Protein AF-A0A9W9Y3T6-F1 (afdb_monomer_lite)

Secondary structure (DSSP, 8-state):
-B----HHHHHHHHHTT-B-SSSS--TT-TT---B----B--------HHHHHHTT---------------TT-SSTTS--HHHHHHHHHHH-

Structure (mmCIF, N/CA/C/O backbone):
data_AF-A0A9W9Y3T6-F1
#
_entry.id   AF-A0A9W9Y3T6-F1
#
loop_
_atom_site.group_PDB
_atom_site.id
_atom_site.type_symbol
_atom_site.label_atom_id
_atom_site.label_alt_id
_atom_site.label_comp_id
_atom_site.label_asym_id
_atom_site.label_entity_id
_atom_site.label_seq_id
_atom_site.pdbx_PDB_ins_code
_atom_site.Cartn_x
_atom_site.Cartn_y
_atom_site.Cartn_z
_atom_site.occupancy
_atom_site.B_iso_or_equiv
_atom_site.auth_seq_id
_atom_site.auth_comp_id
_atom_site.auth_asym_id
_atom_site.auth_atom_id
_atom_site.pdbx_PDB_model_num
ATOM 1 N N . MET A 1 1 ? 4.222 1.534 8.789 1.00 96.25 1 MET A N 1
ATOM 2 C CA . MET A 1 1 ? 5.339 2.501 8.878 1.00 96.25 1 MET A CA 1
ATOM 3 C C . MET A 1 1 ? 6.247 2.293 7.687 1.00 96.25 1 MET A C 1
ATOM 5 O O . MET A 1 1 ? 6.571 1.150 7.398 1.00 96.25 1 MET A O 1
ATOM 9 N N . ASN A 1 2 ? 6.649 3.369 7.018 1.00 97.94 2 ASN A N 1
ATOM 10 C CA . ASN A 1 2 ? 7.662 3.332 5.972 1.00 97.94 2 ASN A CA 1
ATOM 11 C C . ASN A 1 2 ? 8.679 4.454 6.202 1.00 97.94 2 ASN A C 1
ATOM 13 O O . ASN A 1 2 ? 8.287 5.620 6.290 1.00 97.94 2 ASN A O 1
ATOM 17 N N . VAL A 1 3 ? 9.961 4.089 6.307 1.00 98.12 3 VAL A N 1
ATOM 18 C CA . VAL A 1 3 ? 11.081 5.031 6.428 1.00 98.12 3 VAL A CA 1
ATOM 19 C C . VAL A 1 3 ? 12.185 4.626 5.455 1.00 98.12 3 VAL A C 1
ATOM 21 O O . VAL A 1 3 ? 12.672 3.498 5.473 1.00 98.12 3 VAL A O 1
ATOM 24 N N . LEU A 1 4 ? 12.560 5.547 4.578 1.00 97.75 4 LEU A N 1
ATOM 25 C CA . LEU A 1 4 ? 13.492 5.339 3.481 1.00 97.75 4 LEU A CA 1
ATOM 26 C C . LEU A 1 4 ? 14.917 5.681 3.926 1.00 97.75 4 LEU A C 1
ATOM 28 O O . LEU A 1 4 ? 15.336 6.829 3.833 1.00 97.75 4 LEU A O 1
ATOM 32 N N . THR A 1 5 ? 15.658 4.684 4.407 1.00 98.06 5 THR A N 1
ATOM 33 C CA . THR A 1 5 ? 17.019 4.875 4.949 1.00 98.06 5 THR A CA 1
ATOM 34 C C . THR A 1 5 ? 18.122 4.203 4.133 1.00 98.06 5 THR A C 1
ATOM 36 O O . THR A 1 5 ? 19.294 4.475 4.367 1.00 98.06 5 THR A O 1
ATOM 39 N N . ASN A 1 6 ? 17.769 3.341 3.171 1.00 97.75 6 ASN A N 1
ATOM 40 C CA . ASN A 1 6 ? 18.719 2.623 2.320 1.00 97.75 6 ASN A CA 1
ATOM 41 C C . ASN A 1 6 ? 18.523 2.988 0.836 1.00 97.75 6 ASN A C 1
ATOM 43 O O . ASN A 1 6 ? 17.420 2.866 0.285 1.00 97.75 6 ASN A O 1
ATOM 47 N N . THR A 1 7 ? 19.609 3.410 0.188 1.00 97.50 7 THR A N 1
ATOM 48 C CA . THR A 1 7 ? 19.678 3.765 -1.234 1.00 97.50 7 THR A CA 1
ATOM 49 C C . THR A 1 7 ? 19.557 2.565 -2.170 1.00 97.50 7 THR A C 1
ATOM 51 O O . THR A 1 7 ? 19.042 2.719 -3.276 1.00 97.50 7 THR A O 1
ATOM 54 N N . ASP A 1 8 ? 19.946 1.363 -1.746 1.00 98.44 8 ASP A N 1
ATOM 55 C CA . ASP A 1 8 ? 19.913 0.157 -2.584 1.00 98.44 8 ASP A CA 1
ATOM 56 C C . ASP A 1 8 ? 18.497 -0.171 -3.053 1.00 98.44 8 ASP A C 1
ATOM 58 O O . ASP A 1 8 ? 18.290 -0.603 -4.186 1.00 98.44 8 ASP A O 1
ATOM 62 N N . ILE A 1 9 ? 17.495 0.115 -2.218 1.00 97.88 9 ILE A N 1
ATOM 63 C CA . ILE A 1 9 ? 16.092 -0.094 -2.581 1.00 97.88 9 ILE A CA 1
ATOM 64 C C . ILE A 1 9 ? 15.672 0.891 -3.683 1.00 97.88 9 ILE A C 1
ATOM 66 O O . ILE A 1 9 ? 14.954 0.506 -4.602 1.00 97.88 9 ILE A O 1
ATOM 70 N N . PHE A 1 10 ? 16.146 2.143 -3.651 1.00 96.88 10 PHE A N 1
ATOM 71 C CA . PHE A 1 10 ? 15.919 3.081 -4.758 1.00 96.88 10 PHE A CA 1
ATOM 72 C C . PHE A 1 10 ? 16.604 2.607 -6.038 1.00 96.88 10 PHE A C 1
ATOM 74 O O . PHE A 1 10 ? 15.985 2.623 -7.101 1.00 96.88 10 PHE A O 1
ATOM 81 N N . ALA A 1 11 ? 17.854 2.152 -5.937 1.00 98.12 11 ALA A N 1
ATOM 82 C CA . ALA A 1 11 ? 18.603 1.650 -7.081 1.00 98.12 11 ALA A CA 1
ATOM 83 C C . ALA A 1 11 ? 17.924 0.420 -7.705 1.00 98.12 11 ALA A C 1
ATOM 85 O O . ALA A 1 11 ? 17.771 0.3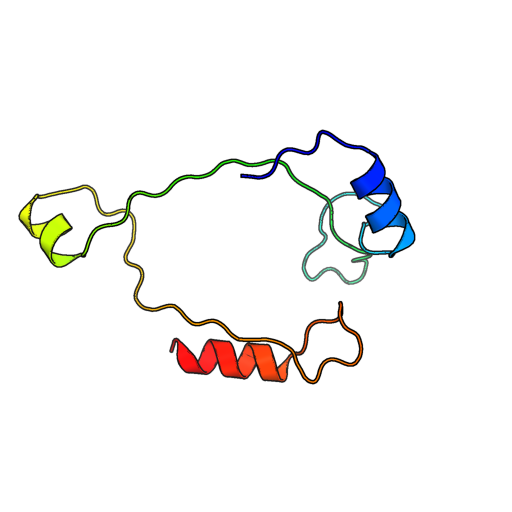57 -8.923 1.00 98.12 11 ALA A O 1
ATOM 86 N N . GLY A 1 12 ? 17.467 -0.531 -6.887 1.00 98.31 12 GLY A N 1
ATOM 87 C CA . GLY A 1 12 ? 16.744 -1.719 -7.339 1.00 98.31 12 GLY A CA 1
ATOM 88 C C . GLY A 1 12 ? 15.415 -1.381 -8.017 1.00 98.31 12 GLY A C 1
ATOM 89 O O . GLY A 1 12 ? 15.149 -1.858 -9.118 1.00 98.31 12 GLY A O 1
ATOM 90 N N . LEU A 1 13 ? 14.612 -0.502 -7.411 1.00 97.88 13 LEU A N 1
ATOM 91 C CA . LEU A 1 13 ? 13.331 -0.074 -7.983 1.00 97.88 13 LEU A CA 1
ATOM 92 C C . LEU A 1 13 ? 13.509 0.728 -9.283 1.00 97.88 13 LEU A C 1
ATOM 94 O O . LEU A 1 13 ? 12.733 0.555 -10.220 1.00 97.88 13 LEU A O 1
ATOM 98 N N . SER A 1 14 ? 14.552 1.559 -9.368 1.00 97.12 14 SER A N 1
ATOM 99 C CA . SER A 1 14 ? 14.913 2.274 -10.598 1.00 97.12 14 SER A CA 1
ATOM 100 C C . SER A 1 14 ? 15.353 1.308 -11.704 1.00 97.12 14 SER A C 1
ATOM 102 O O . SER A 1 14 ? 14.871 1.403 -12.831 1.00 97.12 14 SER A O 1
ATOM 104 N N . LYS A 1 15 ? 16.183 0.302 -11.384 1.00 98.00 15 LYS A N 1
ATOM 105 C CA . LYS A 1 15 ? 16.560 -0.763 -12.334 1.00 98.00 15 LYS A CA 1
ATOM 106 C C . LYS A 1 15 ? 15.339 -1.531 -12.844 1.00 98.00 15 LYS A C 1
ATOM 108 O O . LYS A 1 15 ? 15.261 -1.803 -14.036 1.00 98.00 15 LYS A O 1
ATOM 113 N N . GLY A 1 16 ? 14.372 -1.808 -11.969 1.00 97.25 16 GLY A N 1
ATOM 114 C CA . GLY A 1 16 ? 13.098 -2.439 -12.320 1.00 97.25 16 GLY A CA 1
ATOM 115 C C . GLY A 1 16 ? 12.084 -1.534 -13.034 1.00 97.25 16 GLY A C 1
ATOM 116 O O . GLY A 1 16 ? 10.977 -1.990 -13.285 1.00 97.25 16 GLY A O 1
ATOM 117 N N . GLN A 1 17 ? 12.432 -0.277 -13.346 1.00 97.06 17 GLN A N 1
ATOM 118 C CA . GLN A 1 17 ? 11.551 0.722 -13.975 1.00 97.06 17 GLN A CA 1
ATOM 119 C C . GLN A 1 17 ? 10.251 1.009 -13.193 1.00 97.06 17 GLN A C 1
ATOM 121 O O . GLN A 1 17 ? 9.240 1.387 -13.772 1.00 97.06 17 GLN A O 1
ATOM 126 N N . PHE A 1 18 ? 10.265 0.861 -11.864 1.00 98.00 18 PHE A N 1
ATOM 127 C CA . PHE A 1 18 ? 9.097 1.156 -11.024 1.00 98.00 18 PHE A CA 1
ATOM 128 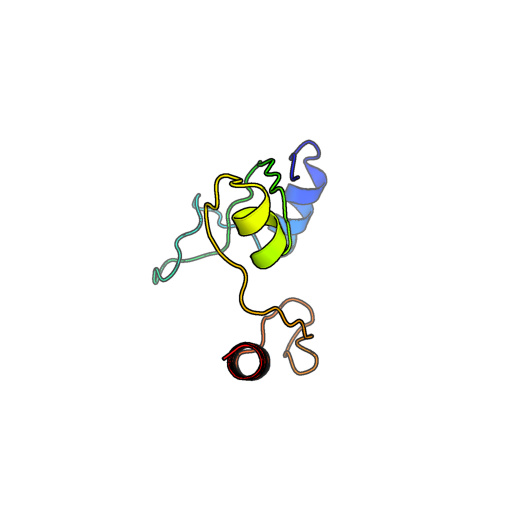C C . PHE A 1 18 ? 8.931 2.650 -10.713 1.00 98.00 18 PHE A C 1
ATOM 130 O O . PHE A 1 18 ? 7.827 3.112 -10.414 1.00 98.00 18 PHE A O 1
ATOM 137 N N . LEU A 1 19 ? 10.042 3.390 -10.703 1.00 98.12 19 LEU A N 1
ATOM 138 C CA . LEU A 1 19 ? 10.080 4.777 -10.252 1.00 98.12 19 LEU A CA 1
ATOM 139 C C . LEU A 1 19 ? 9.925 5.747 -11.420 1.00 98.12 19 LEU A C 1
ATOM 141 O O . LEU A 1 19 ? 10.596 5.599 -12.441 1.00 98.12 19 LEU A O 1
ATOM 145 N N . SER A 1 20 ? 9.109 6.781 -11.211 1.00 98.00 20 SER A N 1
ATOM 146 C CA . SER A 1 20 ? 9.065 7.936 -12.107 1.00 98.00 20 SER A CA 1
ATOM 147 C C . SER A 1 20 ? 10.429 8.632 -12.133 1.00 98.00 20 SER A C 1
ATOM 149 O O . SER A 1 20 ? 11.062 8.819 -11.089 1.00 98.00 20 SER A O 1
ATOM 151 N N . LYS A 1 21 ? 10.877 9.057 -13.320 1.00 95.88 21 LYS A N 1
ATOM 152 C CA . LYS A 1 21 ? 12.107 9.861 -13.478 1.00 95.88 21 LYS A CA 1
ATOM 153 C C . LYS A 1 21 ? 11.831 11.358 -13.364 1.00 95.88 21 LYS A C 1
ATOM 155 O O . LYS A 1 21 ? 12.766 12.146 -13.258 1.00 95.88 21 LYS A O 1
ATOM 160 N N . THR A 1 22 ? 10.556 11.737 -13.407 1.00 94.19 22 THR A N 1
ATOM 161 C CA . THR A 1 22 ? 10.091 13.125 -13.502 1.00 94.19 22 THR A CA 1
ATOM 162 C C . THR A 1 22 ? 9.515 13.662 -12.192 1.00 94.19 22 THR A C 1
ATOM 164 O O . THR A 1 22 ? 9.296 14.864 -12.079 1.00 94.19 22 THR A O 1
ATOM 167 N N . GLY A 1 23 ? 9.327 12.817 -11.172 1.00 86.38 23 GLY A N 1
ATOM 168 C CA . GLY A 1 23 ? 8.992 13.256 -9.819 1.00 86.38 23 GLY A CA 1
ATOM 169 C C . GLY A 1 23 ? 7.867 12.441 -9.194 1.00 86.38 23 GLY A C 1
ATOM 170 O O . GLY A 1 23 ? 7.980 11.227 -9.055 1.00 86.38 23 GLY A O 1
ATOM 171 N N . SER A 1 24 ? 6.814 13.125 -8.745 1.00 96.00 24 SER A N 1
ATOM 172 C CA . SER A 1 24 ? 5.691 12.553 -7.990 1.00 96.00 24 SER A CA 1
ATOM 173 C C . SER A 1 24 ? 4.837 11.560 -8.791 1.00 96.00 24 SER A C 1
ATOM 175 O O . SER A 1 24 ? 4.895 11.497 -10.017 1.00 96.00 24 SER A O 1
ATOM 177 N N . CYS A 1 25 ? 3.983 10.810 -8.085 1.00 98.31 25 CYS A N 1
ATOM 178 C CA . CYS A 1 25 ? 2.948 9.986 -8.709 1.00 98.31 25 CYS A CA 1
ATOM 179 C C . CYS A 1 25 ? 1.961 10.870 -9.488 1.00 98.31 25 CYS A C 1
ATOM 181 O O . CYS A 1 25 ? 1.287 11.709 -8.890 1.00 98.31 25 CYS A O 1
ATOM 183 N N . LYS A 1 26 ? 1.846 10.649 -10.801 1.00 98.12 26 LYS A N 1
ATOM 184 C CA . LYS A 1 26 ? 0.902 11.351 -11.683 1.00 98.12 26 LYS A CA 1
ATOM 185 C C . LYS A 1 26 ? -0.339 10.486 -11.933 1.00 98.12 26 LYS A C 1
ATOM 187 O O . LYS A 1 26 ? -0.547 9.968 -13.023 1.00 98.12 26 LYS A O 1
ATOM 192 N N . THR A 1 27 ? -1.112 10.219 -10.882 1.00 98.44 27 THR A N 1
ATOM 193 C CA . THR A 1 27 ? -2.251 9.288 -10.948 1.00 98.44 27 THR A CA 1
ATOM 194 C C . THR A 1 27 ? -3.268 9.734 -12.004 1.00 98.44 27 THR A C 1
ATOM 196 O O . THR A 1 27 ? -3.757 10.856 -11.937 1.00 98.44 27 THR A O 1
ATOM 199 N N . PHE A 1 28 ? -3.601 8.833 -12.935 1.00 98.00 28 PHE A N 1
ATOM 200 C CA . PHE A 1 28 ? -4.524 9.048 -14.065 1.00 98.00 28 PHE A CA 1
ATOM 201 C C . PHE A 1 28 ? -4.046 10.022 -15.154 1.00 98.00 28 PHE A C 1
ATOM 203 O O . PHE A 1 28 ? -4.806 10.320 -16.073 1.00 98.00 28 PHE A O 1
ATOM 210 N N . ASP A 1 29 ? -2.799 10.481 -15.086 1.00 98.25 29 ASP A N 1
ATOM 211 C CA . ASP A 1 29 ? -2.206 11.332 -16.114 1.00 98.25 29 ASP A CA 1
ATOM 212 C C . ASP A 1 29 ? -1.661 10.503 -17.292 1.00 98.25 29 ASP A C 1
ATOM 214 O O . ASP A 1 29 ? -1.124 9.410 -17.099 1.00 98.25 29 ASP A O 1
ATOM 218 N N . ASN A 1 30 ? -1.774 11.027 -18.516 1.00 97.94 30 ASN A N 1
ATOM 219 C CA . ASN A 1 30 ? -1.293 10.349 -19.726 1.00 97.94 30 ASN A CA 1
ATOM 220 C C . ASN A 1 30 ? 0.244 10.254 -19.792 1.00 97.94 30 ASN A C 1
ATOM 222 O O . ASN A 1 30 ? 0.780 9.367 -20.450 1.00 97.94 30 ASN A O 1
ATOM 226 N N . GLU A 1 31 ? 0.959 11.144 -19.104 1.00 97.38 31 GLU A N 1
ATOM 227 C CA . GLU A 1 31 ? 2.421 11.161 -19.008 1.00 97.38 31 GLU A CA 1
ATOM 228 C C . GLU A 1 31 ? 2.936 10.428 -17.750 1.00 97.38 31 GLU A C 1
ATOM 230 O O . GLU A 1 31 ? 4.096 10.584 -17.355 1.00 97.38 31 GLU A O 1
ATOM 235 N N . ALA A 1 32 ? 2.096 9.626 -17.080 1.00 98.19 32 ALA A N 1
ATOM 236 C CA . ALA A 1 32 ? 2.505 8.806 -15.941 1.00 98.19 32 ALA A CA 1
ATOM 237 C C . ALA A 1 32 ? 3.578 7.769 -16.330 1.00 98.19 32 ALA A C 1
ATOM 239 O O . ALA A 1 32 ? 3.377 6.920 -17.192 1.00 98.19 32 ALA A O 1
ATOM 240 N N . ASP A 1 33 ? 4.719 7.815 -15.639 1.00 97.75 33 ASP A N 1
ATOM 241 C CA . ASP A 1 33 ? 5.952 7.082 -15.968 1.00 97.75 33 ASP A CA 1
ATOM 242 C C . ASP A 1 33 ? 6.500 6.256 -14.785 1.00 97.75 33 ASP A C 1
ATOM 244 O O . ASP A 1 33 ? 7.657 5.842 -14.793 1.00 97.75 33 ASP A O 1
ATOM 248 N N . GLY A 1 34 ? 5.691 6.044 -13.741 1.00 98.12 34 GLY A N 1
ATOM 249 C CA . GLY A 1 34 ? 6.059 5.327 -12.517 1.00 98.12 34 GLY A CA 1
ATOM 250 C C . GLY A 1 34 ? 5.557 6.031 -11.254 1.00 98.12 34 GLY A C 1
ATOM 251 O O . GLY A 1 34 ? 4.831 7.024 -11.321 1.00 98.12 34 GLY A O 1
ATOM 252 N N . TYR A 1 35 ? 5.942 5.522 -10.082 1.00 98.38 35 TYR A N 1
ATOM 253 C CA . TYR A 1 35 ? 5.569 6.114 -8.790 1.00 98.38 35 TYR A CA 1
ATOM 254 C C . TYR A 1 35 ? 6.760 6.794 -8.091 1.00 98.38 35 TYR A C 1
ATOM 256 O O . TYR A 1 35 ? 7.919 6.560 -8.434 1.00 98.38 35 TYR A O 1
ATOM 264 N N . CYS A 1 36 ? 6.481 7.620 -7.078 1.00 98.12 36 CYS A N 1
ATOM 265 C CA . CYS A 1 36 ? 7.484 8.201 -6.182 1.00 98.12 36 CYS A CA 1
ATOM 266 C C . CYS A 1 36 ? 7.387 7.588 -4.781 1.00 98.12 36 CYS A C 1
ATOM 268 O O . CYS A 1 36 ? 6.293 7.422 -4.237 1.00 98.12 36 CYS A O 1
ATOM 270 N N . ARG A 1 37 ? 8.527 7.250 -4.170 1.00 97.31 37 ARG A N 1
ATOM 271 C CA . ARG A 1 37 ? 8.552 6.676 -2.816 1.00 97.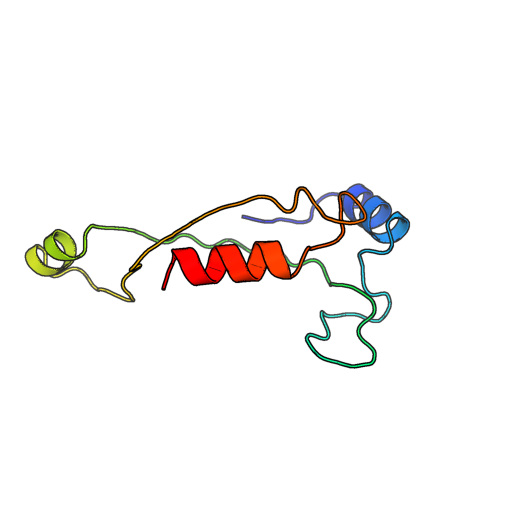31 37 ARG A CA 1
ATOM 272 C C . ARG A 1 37 ? 8.260 7.763 -1.774 1.00 97.31 37 ARG A C 1
ATOM 274 O O . ARG A 1 37 ? 8.816 8.852 -1.854 1.00 97.31 37 ARG A O 1
ATOM 281 N N . GLY A 1 38 ? 7.460 7.443 -0.758 1.00 96.25 38 GLY A N 1
ATOM 282 C CA . GLY A 1 38 ? 7.125 8.360 0.340 1.00 96.25 38 GLY A CA 1
ATOM 283 C C . GLY A 1 38 ? 7.406 7.768 1.721 1.00 96.25 38 GLY A C 1
ATOM 284 O O . GLY A 1 38 ? 7.360 6.552 1.900 1.00 96.25 38 GLY A O 1
ATOM 285 N N . ASN A 1 39 ? 7.682 8.627 2.702 1.00 98.00 39 ASN A N 1
ATOM 286 C CA . ASN A 1 39 ? 7.786 8.259 4.117 1.00 98.00 39 ASN A CA 1
ATOM 287 C C . ASN A 1 39 ? 6.445 8.471 4.824 1.00 98.00 39 ASN A C 1
ATOM 289 O O . ASN A 1 39 ? 5.709 9.392 4.480 1.00 98.00 39 ASN A O 1
ATOM 293 N N . GLY A 1 40 ? 6.146 7.661 5.839 1.00 98.12 40 GLY A N 1
ATOM 294 C CA . GLY A 1 40 ? 4.929 7.849 6.627 1.00 98.12 40 GLY A CA 1
ATOM 295 C C . GLY A 1 40 ? 4.745 6.842 7.758 1.00 98.12 40 GLY A C 1
ATOM 296 O O . GLY A 1 40 ? 5.116 5.667 7.656 1.00 98.12 40 GLY A O 1
ATOM 297 N N . VAL A 1 41 ? 4.129 7.303 8.844 1.00 98.62 41 VAL A N 1
ATOM 298 C CA . VAL A 1 41 ? 3.719 6.487 9.993 1.00 98.62 41 VAL A CA 1
ATOM 299 C C . VAL A 1 41 ? 2.288 6.867 10.348 1.00 98.62 41 VAL A C 1
ATOM 301 O O . VAL A 1 41 ? 1.985 8.047 10.483 1.00 98.62 41 VAL A O 1
ATOM 304 N N . VAL A 1 42 ? 1.414 5.869 10.468 1.00 98.25 42 VAL A N 1
ATOM 305 C CA . VAL A 1 42 ? 0.001 6.033 10.826 1.00 98.25 42 VAL A CA 1
ATOM 3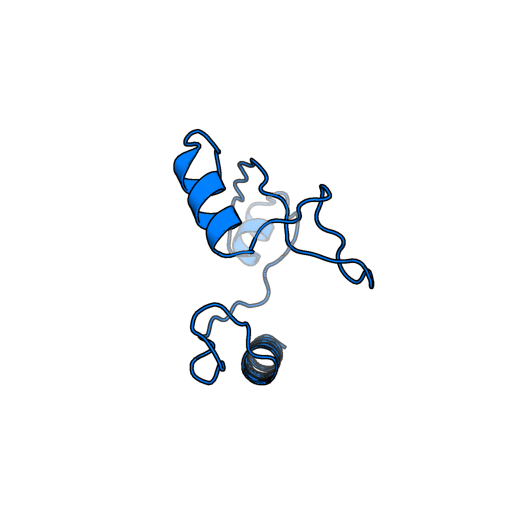06 C C . VAL A 1 42 ? -0.380 4.890 11.758 1.00 98.25 42 VAL A C 1
ATOM 308 O O . VAL A 1 42 ? 0.021 3.749 11.517 1.00 98.25 42 VAL A O 1
ATOM 311 N N . THR A 1 43 ? -1.169 5.203 12.782 1.00 98.44 43 THR A N 1
ATOM 312 C CA . THR A 1 43 ? -1.786 4.240 13.698 1.00 98.44 43 THR A CA 1
ATOM 313 C C . THR A 1 43 ? -3.266 4.575 13.811 1.00 98.44 43 THR A C 1
ATOM 315 O O . THR A 1 43 ? -3.630 5.748 13.876 1.00 98.44 43 THR A O 1
ATOM 318 N N . VAL A 1 44 ? -4.112 3.549 13.848 1.00 97.94 44 VAL A N 1
ATOM 319 C CA . VAL A 1 44 ? -5.544 3.675 14.135 1.00 97.94 44 VAL A CA 1
ATOM 320 C C . VAL A 1 44 ? -5.888 2.795 15.328 1.00 97.94 44 VAL A C 1
ATOM 322 O O . VAL A 1 44 ? -5.302 1.725 15.495 1.00 97.94 44 VAL A O 1
ATOM 325 N N . ILE A 1 45 ? -6.827 3.248 16.154 1.00 98.38 45 ILE A N 1
ATOM 326 C CA . ILE A 1 45 ? -7.391 2.455 17.245 1.00 98.38 45 ILE A CA 1
ATOM 327 C C . ILE A 1 45 ? -8.731 1.923 16.760 1.00 98.38 45 ILE A C 1
ATOM 329 O O . ILE A 1 45 ? -9.567 2.686 16.279 1.00 98.38 45 ILE A O 1
ATOM 333 N N . LEU A 1 46 ? -8.903 0.607 16.836 1.00 98.44 46 LEU A N 1
ATOM 334 C CA . LEU A 1 46 ? -10.112 -0.068 16.388 1.00 98.44 46 LEU A CA 1
ATOM 335 C C . LEU A 1 46 ? -10.842 -0.653 17.583 1.00 98.44 46 LEU A C 1
ATOM 337 O O . LEU A 1 46 ? -10.232 -1.214 18.492 1.00 98.44 46 LEU A O 1
ATOM 341 N N . LYS A 1 47 ? -12.163 -0.554 17.526 1.00 98.62 47 LYS A N 1
ATOM 342 C CA . LYS A 1 47 ? -13.086 -1.145 18.480 1.00 98.62 47 LYS A CA 1
ATOM 343 C C . LYS A 1 47 ? -14.323 -1.612 17.728 1.00 98.62 47 LYS A C 1
ATOM 345 O O . LYS A 1 47 ? -14.625 -1.076 16.657 1.00 98.62 47 LYS A O 1
ATOM 350 N N . ARG A 1 48 ? -15.032 -2.609 18.261 1.00 98.44 48 ARG A N 1
ATOM 351 C CA . ARG A 1 48 ? -16.358 -2.931 17.730 1.00 98.44 48 ARG A CA 1
ATOM 352 C C . ARG A 1 48 ? -17.269 -1.720 17.930 1.00 98.44 48 ARG A C 1
ATOM 354 O O . ARG A 1 48 ? -17.159 -1.022 18.938 1.00 98.44 48 ARG A O 1
ATOM 361 N N . VAL A 1 49 ? -18.116 -1.439 16.944 1.00 98.44 49 VAL A N 1
ATOM 362 C CA . VAL A 1 49 ? -18.894 -0.192 16.909 1.00 98.44 49 VAL A CA 1
ATOM 363 C C . VAL A 1 49 ? -19.863 -0.110 18.088 1.00 98.44 49 VAL A C 1
ATOM 365 O O . VAL A 1 49 ? -20.034 0.956 18.667 1.00 98.44 49 VAL A O 1
ATOM 368 N N . GLU A 1 50 ? -20.437 -1.240 18.492 1.00 98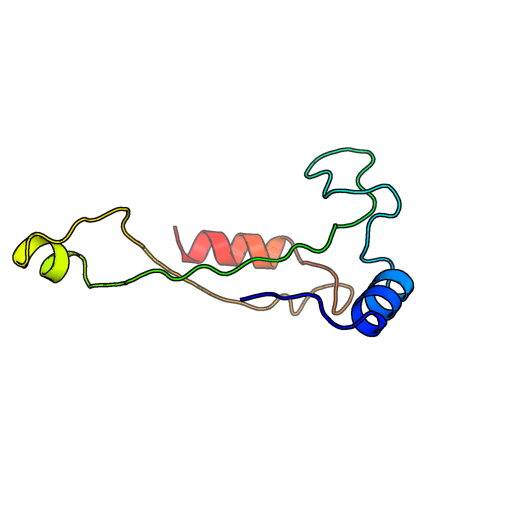.44 50 GLU A N 1
ATOM 369 C CA . GLU A 1 50 ? -21.318 -1.367 19.647 1.00 98.44 50 GLU A CA 1
ATOM 370 C C . GLU A 1 50 ? -20.620 -0.996 20.958 1.00 98.44 50 GLU A C 1
ATOM 372 O O . GLU A 1 50 ? -21.176 -0.222 21.735 1.00 98.44 50 GLU A O 1
ATOM 377 N N . ASP A 1 51 ? -19.383 -1.450 21.169 1.00 98.75 51 ASP A N 1
ATOM 378 C CA . ASP A 1 51 ? -18.633 -1.127 22.384 1.00 98.75 51 ASP A CA 1
ATOM 379 C C . ASP A 1 51 ? -18.165 0.335 22.373 1.00 98.75 51 ASP A C 1
ATOM 381 O O . ASP A 1 51 ? -18.098 0.978 23.418 1.00 98.75 51 ASP A O 1
ATOM 385 N N . ALA A 1 52 ? -17.822 0.874 21.197 1.00 98.62 52 ALA A N 1
ATOM 386 C CA . ALA A 1 52 ? -17.446 2.279 21.050 1.00 98.62 52 ALA A CA 1
ATOM 387 C C . ALA A 1 52 ? -18.626 3.205 21.372 1.00 98.62 52 ALA A C 1
ATOM 389 O O . ALA A 1 52 ? -18.460 4.200 22.068 1.00 98.62 52 ALA A O 1
ATOM 390 N N . MET A 1 53 ? -19.835 2.851 20.926 1.00 98.31 53 MET A N 1
ATOM 391 C CA . MET A 1 53 ? -21.054 3.582 21.280 1.00 98.31 53 MET A CA 1
ATOM 392 C C . MET A 1 53 ? -21.402 3.435 22.766 1.00 98.31 53 MET A C 1
ATOM 394 O O . MET A 1 53 ? -21.753 4.426 23.400 1.00 98.31 53 MET A O 1
ATOM 398 N N . ALA A 1 54 ? -21.295 2.224 23.328 1.00 98.69 54 ALA A N 1
ATOM 399 C CA . ALA A 1 54 ? -21.615 1.961 24.733 1.00 98.69 54 ALA A CA 1
ATOM 400 C C . ALA A 1 54 ? -20.697 2.722 25.701 1.00 98.69 54 ALA A C 1
ATOM 402 O O . ALA A 1 54 ? -21.153 3.197 26.740 1.00 98.69 54 ALA A O 1
ATOM 403 N N . GLU A 1 55 ? -19.421 2.865 25.348 1.00 98.62 55 GLU A N 1
ATOM 404 C CA . GLU A 1 55 ? -18.431 3.603 26.141 1.00 98.62 55 GLU A CA 1
ATOM 405 C C . GLU A 1 55 ? -18.316 5.083 25.739 1.00 98.62 55 GLU A C 1
ATOM 407 O O . GLU A 1 55 ? -17.544 5.824 26.343 1.00 98.62 55 GLU A O 1
ATOM 412 N N . ASN A 1 56 ? -19.127 5.539 24.776 1.00 98.19 56 ASN A N 1
ATOM 413 C CA . ASN A 1 56 ? -19.134 6.911 24.265 1.00 98.19 56 ASN A CA 1
ATOM 414 C C . ASN A 1 56 ? -17.755 7.369 23.739 1.00 98.19 56 ASN A C 1
ATOM 416 O O . ASN A 1 56 ? -17.343 8.517 23.929 1.00 98.19 56 ASN A O 1
ATOM 420 N N . ASP A 1 57 ? -17.045 6.456 23.072 1.00 98.62 57 ASP A N 1
ATOM 421 C CA . ASP A 1 57 ? -15.773 6.724 22.405 1.00 98.62 57 ASP A CA 1
ATOM 422 C C . ASP A 1 57 ? -15.970 7.622 21.166 1.00 98.62 57 ASP A C 1
ATOM 424 O O . ASP A 1 57 ? -16.988 7.522 20.471 1.00 98.62 57 ASP A O 1
ATOM 428 N N . PRO A 1 58 ? -14.983 8.464 20.802 1.00 98.50 58 PRO A N 1
ATOM 429 C CA . PRO A 1 58 ? -15.026 9.219 19.555 1.00 98.50 58 PRO A CA 1
ATOM 430 C C . PRO A 1 58 ? -14.877 8.289 18.341 1.00 98.50 58 PRO A C 1
ATOM 432 O O . PRO A 1 58 ? -13.817 7.710 18.098 1.00 98.50 58 PRO A O 1
ATOM 435 N N . ILE A 1 59 ? -15.930 8.184 17.529 1.00 98.44 59 ILE A N 1
ATOM 436 C CA . ILE A 1 59 ? -15.942 7.365 16.310 1.00 98.44 59 ILE A CA 1
ATOM 437 C C . ILE A 1 59 ? -15.644 8.251 15.094 1.00 98.44 59 ILE A C 1
ATOM 439 O O . ILE A 1 59 ? -16.461 9.082 14.708 1.00 98.44 59 ILE A O 1
ATOM 443 N N . LEU A 1 60 ? -14.484 8.049 14.460 1.00 98.44 60 LEU A N 1
ATOM 444 C CA . LEU A 1 60 ? -14.098 8.778 13.240 1.00 98.44 60 LEU A CA 1
ATOM 445 C C . LEU A 1 60 ? -14.742 8.195 11.971 1.00 98.44 60 LEU A C 1
ATOM 447 O O . LEU A 1 60 ? -15.091 8.932 11.054 1.00 98.44 60 LEU A O 1
ATOM 451 N N . ALA A 1 61 ? -14.864 6.867 11.907 1.00 98.19 61 ALA A N 1
ATOM 452 C CA . ALA A 1 61 ? -15.478 6.113 10.813 1.00 98.19 61 ALA A CA 1
ATOM 453 C C . ALA A 1 61 ? -15.757 4.665 11.262 1.00 98.19 61 ALA A C 1
ATOM 455 O O . ALA A 1 61 ? -15.272 4.230 12.306 1.00 98.19 61 ALA A O 1
ATOM 456 N N . VAL A 1 62 ? -16.498 3.897 10.453 1.00 97.94 62 VAL A N 1
ATOM 457 C CA . VAL A 1 62 ? -16.771 2.466 10.687 1.00 97.94 62 VAL A CA 1
ATOM 458 C C . VAL A 1 62 ? -16.261 1.636 9.510 1.00 97.94 62 VAL A C 1
ATOM 460 O O . VAL A 1 62 ? -16.654 1.876 8.369 1.00 97.94 62 VAL A O 1
ATOM 463 N N . ILE A 1 63 ? -15.438 0.621 9.784 1.00 97.25 63 ILE A N 1
ATOM 464 C CA . ILE A 1 63 ? -15.004 -0.367 8.785 1.00 97.25 63 ILE A CA 1
ATOM 465 C C . ILE A 1 63 ? -16.121 -1.405 8.621 1.00 97.25 63 ILE A C 1
ATOM 467 O O . ILE A 1 63 ? -16.397 -2.165 9.543 1.00 97.25 63 ILE A O 1
ATOM 471 N N . ARG A 1 64 ? -16.784 -1.420 7.458 1.00 96.06 64 ARG A N 1
ATOM 472 C CA . ARG A 1 64 ? -17.925 -2.316 7.174 1.00 96.06 64 ARG A CA 1
ATOM 473 C C . ARG A 1 64 ? -17.521 -3.728 6.755 1.00 96.06 64 ARG A C 1
ATOM 475 O O . ARG A 1 64 ? -18.266 -4.666 7.000 1.00 96.06 64 ARG A O 1
ATOM 482 N N . GLY A 1 65 ? -16.359 -3.868 6.134 1.00 95.31 65 GLY A N 1
ATOM 483 C CA . GLY A 1 65 ? -15.871 -5.139 5.625 1.00 95.31 65 GLY A CA 1
ATOM 484 C C . GLY A 1 65 ? -14.452 -5.008 5.096 1.00 95.31 65 GLY A C 1
ATOM 485 O O . GLY A 1 65 ? -13.982 -3.907 4.802 1.00 95.31 65 GLY A O 1
ATOM 486 N N . THR A 1 66 ? -13.767 -6.141 5.001 1.00 96.31 66 THR A N 1
ATOM 487 C CA . THR A 1 66 ? -12.426 -6.257 4.428 1.00 96.31 66 THR A CA 1
ATOM 488 C C . THR A 1 66 ? -12.329 -7.576 3.665 1.00 96.31 66 THR A C 1
ATOM 490 O O . THR A 1 66 ? -12.963 -8.565 4.028 1.00 96.31 66 THR A O 1
ATOM 493 N N . ALA A 1 67 ? -11.538 -7.604 2.595 1.00 97.19 67 ALA A N 1
ATOM 494 C CA . ALA A 1 67 ? -11.190 -8.833 1.892 1.00 97.19 67 ALA A CA 1
ATOM 495 C C . ALA A 1 67 ? -9.785 -8.712 1.298 1.00 97.19 67 ALA A C 1
ATOM 497 O O . ALA A 1 67 ? -9.266 -7.609 1.113 1.00 97.19 67 ALA A O 1
ATOM 498 N N . THR A 1 68 ? -9.178 -9.853 0.980 1.00 97.50 68 THR A N 1
ATOM 499 C CA . THR A 1 68 ? -7.873 -9.944 0.316 1.00 97.50 68 THR A CA 1
ATOM 500 C C . THR A 1 68 ? -7.904 -11.023 -0.768 1.00 97.50 68 THR A C 1
ATOM 502 O O . THR A 1 68 ? -8.685 -11.976 -0.698 1.00 97.50 68 THR A O 1
ATOM 505 N N . ASN A 1 69 ? -7.070 -10.867 -1.797 1.00 96.88 69 ASN A N 1
ATOM 506 C CA . ASN A 1 69 ? -6.809 -11.887 -2.814 1.00 96.88 69 ASN A CA 1
ATOM 507 C C . ASN A 1 69 ? -5.405 -11.704 -3.428 1.00 96.88 69 ASN A C 1
ATOM 509 O O . ASN A 1 69 ? -4.603 -10.917 -2.928 1.00 96.88 69 ASN A O 1
ATOM 513 N N . HIS A 1 70 ? -5.095 -12.466 -4.480 1.00 97.75 70 HIS A N 1
ATOM 514 C CA . HIS A 1 70 ? -3.803 -12.449 -5.163 1.00 97.75 70 HIS A CA 1
ATOM 515 C C . HIS A 1 70 ? -3.994 -12.511 -6.684 1.00 97.75 70 HIS A C 1
ATOM 517 O O . HIS A 1 70 ? -4.795 -13.310 -7.168 1.00 97.75 70 HIS A O 1
ATOM 523 N N . SER A 1 71 ? -3.239 -11.699 -7.432 1.00 97.75 71 SER A N 1
ATOM 524 C CA . SER A 1 71 ? -3.286 -11.628 -8.905 1.00 97.75 71 SER A CA 1
ATOM 525 C C . SER A 1 71 ? -2.522 -12.792 -9.546 1.00 97.75 71 SER A C 1
ATOM 527 O O . SER A 1 71 ? -1.456 -12.597 -10.117 1.00 97.75 71 SER A O 1
ATOM 529 N N . ALA A 1 72 ? -3.037 -14.017 -9.402 1.00 95.31 72 ALA A N 1
ATOM 530 C CA . ALA A 1 72 ? -2.381 -15.232 -9.900 1.00 95.31 72 ALA A CA 1
ATOM 531 C C . ALA A 1 72 ? -2.286 -15.292 -11.437 1.00 95.31 72 ALA A C 1
ATOM 533 O O . ALA A 1 72 ? -1.313 -15.829 -11.957 1.00 95.31 72 ALA A O 1
ATOM 534 N N . ASP A 1 73 ? -3.251 -14.693 -12.138 1.00 94.56 73 ASP A N 1
ATOM 535 C CA . ASP A 1 73 ? -3.358 -14.726 -13.603 1.00 94.56 73 ASP A CA 1
ATOM 536 C C . ASP A 1 73 ? -2.676 -13.525 -14.292 1.00 94.56 73 ASP A C 1
ATOM 538 O O . ASP A 1 73 ? -2.882 -13.264 -15.477 1.00 94.56 73 ASP A O 1
ATOM 542 N N . ALA A 1 74 ? -1.864 -12.756 -13.559 1.00 96.69 74 ALA A N 1
ATOM 543 C CA . ALA A 1 74 ? -1.130 -11.630 -14.124 1.00 96.69 74 ALA A CA 1
ATOM 544 C C . ALA A 1 74 ? -0.035 -12.088 -15.104 1.00 96.69 74 ALA A C 1
ATOM 546 O O . ALA A 1 74 ? 0.673 -13.065 -14.871 1.00 96.69 74 ALA A O 1
ATOM 547 N N . VAL A 1 75 ? 0.180 -11.306 -16.166 1.00 96.81 75 VAL A N 1
ATOM 548 C CA . VAL A 1 75 ? 1.196 -11.574 -17.207 1.00 96.81 75 VAL A CA 1
ATOM 549 C C . VAL A 1 75 ? 2.627 -11.608 -16.648 1.00 96.81 75 VAL A C 1
ATOM 551 O O . VAL A 1 75 ? 3.516 -12.243 -17.209 1.00 96.81 75 VAL A O 1
ATOM 554 N N . SER A 1 76 ? 2.872 -10.912 -15.540 1.00 96.75 76 SER A N 1
ATOM 555 C CA . SER A 1 76 ? 4.154 -10.886 -14.843 1.00 96.75 76 SER A CA 1
ATOM 556 C C . SER A 1 76 ? 3.912 -10.698 -13.353 1.00 96.75 76 SER A C 1
ATOM 558 O O . SER A 1 76 ? 2.955 -10.035 -12.958 1.00 96.75 76 SER A O 1
ATOM 560 N N . ILE A 1 77 ? 4.814 -11.233 -12.528 1.00 97.00 77 ILE A N 1
ATOM 561 C CA . ILE A 1 77 ? 4.720 -11.227 -11.060 1.00 97.00 77 ILE A CA 1
ATOM 562 C C . ILE A 1 77 ? 4.512 -9.828 -10.449 1.00 97.00 77 ILE A C 1
ATOM 564 O O . ILE A 1 77 ? 3.982 -9.710 -9.350 1.00 97.00 77 ILE A O 1
ATOM 568 N N . THR A 1 78 ? 4.915 -8.761 -11.143 1.00 96.88 78 THR A N 1
ATOM 569 C CA . THR A 1 78 ? 4.780 -7.369 -10.676 1.00 96.88 78 THR A CA 1
ATOM 570 C C . THR A 1 78 ? 3.655 -6.586 -11.347 1.00 96.88 78 THR A C 1
ATOM 572 O O . THR A 1 78 ? 3.400 -5.448 -10.952 1.00 96.88 78 THR A O 1
ATOM 575 N N . HIS A 1 79 ? 2.995 -7.150 -12.361 1.00 97.12 79 HIS A N 1
ATOM 576 C CA . HIS A 1 79 ? 1.899 -6.477 -13.052 1.00 97.12 79 HIS A CA 1
ATOM 577 C C . HIS A 1 79 ? 0.577 -6.726 -12.311 1.00 97.12 79 HIS A C 1
ATOM 579 O O . HIS A 1 79 ? 0.283 -7.867 -11.956 1.00 97.12 79 HIS A O 1
ATOM 585 N N . PRO A 1 80 ? -0.242 -5.690 -12.063 1.00 96.69 80 PRO A N 1
ATOM 586 C CA . PRO A 1 80 ? -1.572 -5.886 -11.498 1.00 96.69 80 PRO A CA 1
ATOM 587 C C . PRO A 1 80 ? -2.513 -6.562 -12.510 1.00 96.69 80 PRO A C 1
ATOM 589 O O . PRO A 1 80 ? -2.304 -6.463 -13.719 1.00 96.69 80 PRO A O 1
ATOM 592 N N . HIS A 1 81 ? -3.580 -7.201 -12.017 1.00 98.12 81 HIS A N 1
ATOM 593 C CA . HIS A 1 81 ? -4.598 -7.847 -12.852 1.00 98.12 81 HIS A CA 1
ATOM 594 C C . HIS A 1 81 ? -6.004 -7.294 -12.568 1.00 98.12 81 HIS A C 1
ATOM 596 O O . HIS A 1 81 ? -6.473 -7.334 -11.427 1.00 98.12 81 HIS A O 1
ATOM 602 N N . ALA A 1 82 ? -6.670 -6.767 -13.601 1.00 97.69 82 ALA A N 1
ATOM 603 C CA . ALA A 1 82 ? -7.925 -6.023 -13.463 1.00 97.69 82 ALA A CA 1
ATOM 604 C C . ALA A 1 82 ? -9.089 -6.897 -12.968 1.00 97.69 82 ALA A C 1
ATOM 606 O O . ALA A 1 82 ? -9.747 -6.531 -11.996 1.00 97.69 82 ALA A O 1
ATOM 607 N N . ASP A 1 83 ? -9.292 -8.081 -13.552 1.00 97.69 83 ASP A N 1
ATOM 608 C CA . ASP A 1 83 ? -10.411 -8.959 -13.175 1.00 97.69 83 ASP A CA 1
ATOM 609 C C . ASP A 1 83 ? -10.280 -9.456 -11.731 1.00 97.69 83 ASP A C 1
ATOM 611 O O . ASP A 1 83 ? -11.262 -9.560 -10.994 1.00 97.69 83 ASP A O 1
ATOM 615 N N . THR A 1 84 ? -9.045 -9.694 -11.280 1.00 97.31 84 THR A N 1
ATOM 616 C CA . THR A 1 84 ? -8.776 -10.061 -9.887 1.00 97.31 84 THR A CA 1
ATOM 617 C C . THR A 1 84 ? -9.145 -8.921 -8.936 1.00 97.31 84 THR A C 1
ATOM 619 O O . THR A 1 84 ? -9.711 -9.173 -7.871 1.00 97.31 84 THR A O 1
ATOM 622 N N . GLN A 1 85 ? -8.863 -7.668 -9.302 1.00 97.31 85 GLN A N 1
ATOM 623 C CA . GLN A 1 85 ? -9.265 -6.503 -8.509 1.00 97.31 85 GLN A CA 1
ATOM 624 C C . GLN A 1 85 ? -10.785 -6.308 -8.523 1.00 97.31 85 GLN A C 1
ATOM 626 O O . GLN A 1 85 ? -11.377 -6.104 -7.466 1.00 97.31 85 GLN A O 1
ATOM 631 N N . GLN A 1 86 ? -11.438 -6.455 -9.679 1.00 97.38 86 GLN A N 1
ATOM 632 C CA . GLN A 1 86 ? -12.897 -6.386 -9.785 1.00 97.38 86 GLN A CA 1
ATOM 633 C C . GLN A 1 86 ? -13.575 -7.429 -8.889 1.00 97.38 86 GLN A C 1
ATOM 635 O O . GLN A 1 86 ? -14.484 -7.093 -8.128 1.00 97.38 86 GLN A O 1
ATOM 640 N N . TYR A 1 87 ? -13.102 -8.675 -8.930 1.00 96.62 87 TYR A N 1
ATOM 641 C CA . TYR A 1 87 ? -13.596 -9.742 -8.065 1.00 96.62 87 TYR A CA 1
ATOM 642 C C . TYR A 1 87 ? -13.400 -9.417 -6.577 1.00 96.62 87 TYR A C 1
ATOM 644 O O . TYR A 1 87 ? -14.274 -9.708 -5.761 1.00 96.62 87 TYR A O 1
ATOM 652 N N . LEU A 1 88 ? -12.280 -8.782 -6.206 1.00 97.12 88 LEU A N 1
ATOM 653 C CA . LEU A 1 88 ? -12.058 -8.322 -4.833 1.00 97.12 88 LEU A CA 1
ATOM 654 C C . LEU A 1 88 ? -13.091 -7.272 -4.415 1.00 97.12 88 LEU A C 1
ATOM 656 O O . LEU A 1 88 ? -13.642 -7.368 -3.321 1.00 97.12 88 LEU A O 1
ATOM 660 N N . PHE A 1 89 ? -13.367 -6.289 -5.275 1.00 97.00 89 PHE A N 1
ATOM 661 C CA . PHE A 1 89 ? -14.333 -5.230 -4.982 1.00 97.00 89 PHE A CA 1
ATOM 662 C C . PHE A 1 89 ? -15.744 -5.792 -4.797 1.00 97.00 89 PHE A C 1
ATOM 664 O O . PHE A 1 89 ? -16.420 -5.441 -3.835 1.00 97.00 89 PHE A O 1
ATOM 671 N N . GLN A 1 90 ? -16.151 -6.737 -5.645 1.00 96.25 90 GLN A N 1
ATOM 672 C CA . GLN A 1 90 ? -17.453 -7.404 -5.551 1.00 96.25 90 GLN A CA 1
ATOM 673 C C . GLN A 1 90 ? -17.624 -8.262 -4.286 1.00 96.25 90 GLN A C 1
ATOM 675 O O . GLN A 1 90 ? -18.752 -8.560 -3.920 1.00 96.25 90 GLN A O 1
ATOM 680 N N . LYS A 1 91 ? -16.538 -8.661 -3.606 1.00 93.56 91 LYS A N 1
ATOM 681 C CA . LYS A 1 91 ? -16.613 -9.402 -2.332 1.00 93.56 91 LYS A CA 1
ATOM 682 C C . LYS A 1 91 ? -16.917 -8.538 -1.113 1.00 93.56 91 LYS A C 1
ATOM 684 O O . LYS A 1 91 ? -17.297 -9.088 -0.083 1.00 93.56 91 LYS A O 1
ATOM 689 N N . ILE A 1 92 ? -16.629 -7.240 -1.186 1.00 88.75 92 ILE A N 1
ATOM 690 C CA . ILE A 1 92 ? -16.743 -6.315 -0.047 1.00 88.75 92 ILE A CA 1
ATOM 691 C C . ILE A 1 92 ? -18.043 -5.493 -0.128 1.00 88.75 92 ILE A C 1
ATOM 693 O O . ILE A 1 92 ? -18.465 -4.937 0.886 1.00 88.75 92 ILE A O 1
ATOM 697 N N . ILE A 1 93 ? -18.663 -5.422 -1.314 1.00 65.81 93 ILE A N 1
ATOM 698 C CA . ILE A 1 93 ? -19.960 -4.769 -1.562 1.00 65.81 93 ILE A CA 1
ATOM 699 C C . ILE A 1 93 ? -21.113 -5.676 -1.128 1.00 65.81 93 ILE A C 1
ATOM 701 O O . ILE A 1 93 ? -21.057 -6.885 -1.4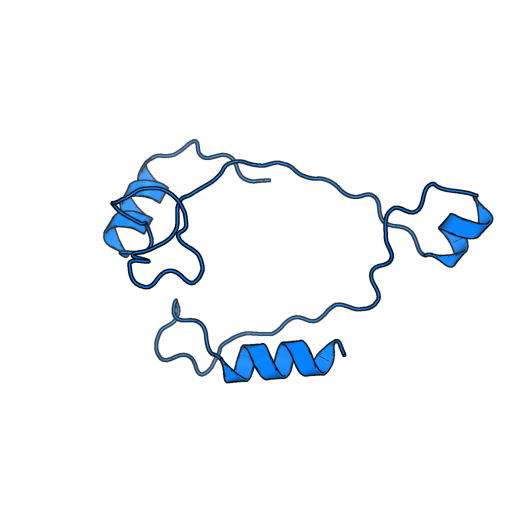40 1.00 65.81 93 ILE A O 1
#

Organism: NCBI:txid1882269

Foldseek 3Di:
DDDDDDCVVVVVCVVVQQADPVDAQPPPDPPGRHHDDDDDDDDDDDDDPVVCVVVVHDDPDDDQDADDDAQPVDPDRPDDDDVRVVVRVVVRD

pLDDT: mean 96.98, std 3.7, range [65.81, 98.75]

Radius of gyration: 18.79 Å; chains: 1; bounding box: 42×28×46 Å

Sequence (93 aa):
MNVLTNTDIFAGLSKGQFLSKTGSCKTFDNEADGYCRGNGVVTVILKRVEDAMAENDPILAVIRGTATNHSADAVSITHPHADTQQYLFQKII

InterPro domains:
  IPR014030 Beta-ketoacyl synthase-like, N-terminal domain [PF00109] (2-52)
  IPR016039 Thiolase-like [G3DSA:3.40.47.10] (1-93)
  IPR016039 Thiolase-like [SSF53901] (19-91)
  IPR020841 Polyketide synthase, beta-ketoacyl synthase domain [PS52004] (1-93)
  IPR050091 Polyketide and Nonribosomal Peptide Biosynthesis Enzymes [PTHR43775] (2-92)